Protein AF-A0A519KMM6-F1 (afdb_monomer)

pLDDT: mean 88.25, std 15.5, range [39.31, 98.38]

Solvent-accessible surface area (backbone atoms only — not comparable to full-atom values): 4870 Å² total; per-residue (Å²): 133,81,88,52,46,80,45,71,41,74,58,18,56,52,42,48,53,50,52,18,51,76,66,73,45,40,81,78,32,44,61,62,53,49,49,71,66,43,50,65,57,65,67,50,46,88,75,53,82,47,60,44,33,40,40,37,41,39,48,33,70,72,69,76,45,78,69,45,77,41,60,38,79,78,44,54,58,62,67,72,68,76,118

Sequence (83 aa):
MENVGLTFTDDALSAVAKKAITRKTGARGLRSIMEGILLETMFELPTFEGVEEVVVNAEVIEGKAQPLLIYSEASKKKADGAA

Nearest PDB structures (foldseek):
  9c88-assembly1_C  TM=9.543E-01  e=4.591E-09  Escherichia coli
  6wrf-assembly1_E  TM=9.792E-01  e=1.778E-08  Escherichia coli K-12
  8e91-assembly1_B  TM=9.493E-01  e=7.891E-09  Escherichia coli
  6pp6-assembly1_C  TM=9.505E-01  e=1.268E-08  Escherichia coli
  6vfs-assembly1_F  TM=9.572E-01  e=1.034E-07  Neisseria meningitidis

Mean predicted aligned error: 6.16 Å

Secondary structure (DSSP, 8-state):
----EEEE-HHHHHHHHHHHHHTT-GGGGHHHHHHHHHHHHHHHGGGSTTEEEEEE-HHHHHTSSPPEEEEPHHHHHHHGGG-

Structure (mmCIF, N/CA/C/O backbone):
data_AF-A0A519KMM6-F1
#
_entry.id   AF-A0A519KMM6-F1
#
loop_
_atom_site.group_PDB
_atom_site.id
_atom_site.type_symbol
_atom_site.label_atom_id
_atom_site.label_alt_id
_atom_site.label_comp_i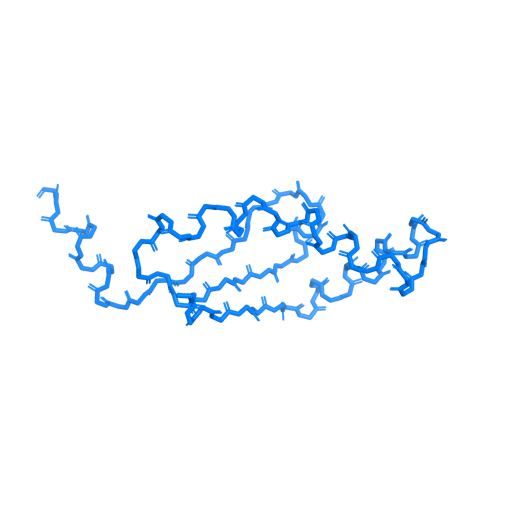d
_atom_site.label_asym_id
_atom_site.label_entity_id
_atom_site.label_seq_id
_atom_site.pdbx_PDB_ins_code
_atom_site.Cartn_x
_atom_site.Cartn_y
_atom_site.Cartn_z
_atom_site.occupancy
_atom_site.B_iso_or_equiv
_atom_site.auth_seq_id
_atom_site.auth_comp_id
_atom_site.auth_asym_id
_atom_site.auth_atom_id
_atom_site.pdbx_PDB_model_num
ATOM 1 N N . MET A 1 1 ? 1.097 -0.902 19.223 1.00 46.09 1 MET A N 1
ATOM 2 C CA . MET A 1 1 ? 1.759 -1.319 17.969 1.00 46.09 1 MET A CA 1
ATOM 3 C C . MET A 1 1 ? 0.701 -2.071 17.202 1.00 46.09 1 MET A C 1
ATOM 5 O O . MET A 1 1 ? 0.242 -3.096 17.682 1.00 46.09 1 MET A O 1
ATOM 9 N N . GLU A 1 2 ? 0.154 -1.407 16.198 1.00 64.25 2 GLU A N 1
ATOM 10 C CA . GLU A 1 2 ? -1.257 -1.501 15.822 1.00 64.25 2 GLU A CA 1
ATOM 11 C C . GLU A 1 2 ? -1.595 -2.858 15.204 1.00 64.25 2 GLU A C 1
ATOM 13 O O . GLU A 1 2 ? -0.940 -3.299 14.265 1.00 64.25 2 GLU A O 1
ATOM 18 N N . ASN A 1 3 ? -2.604 -3.535 15.751 1.00 83.00 3 ASN A N 1
ATOM 19 C CA . ASN A 1 3 ? -3.070 -4.835 15.273 1.00 83.00 3 ASN A CA 1
ATOM 20 C C . ASN A 1 3 ? -4.050 -4.635 14.101 1.00 83.00 3 ASN A C 1
ATOM 22 O O . ASN A 1 3 ? -5.190 -5.086 14.164 1.00 83.00 3 ASN A O 1
ATOM 26 N N . VAL A 1 4 ? -3.618 -3.871 13.092 1.00 92.12 4 VAL A N 1
ATOM 27 C CA . VAL A 1 4 ? -4.423 -3.472 11.930 1.00 92.12 4 VAL A CA 1
ATOM 28 C C . VAL A 1 4 ? -4.099 -4.394 10.758 1.00 92.12 4 VAL A C 1
ATOM 30 O O . VAL A 1 4 ? -2.934 -4.573 10.396 1.00 92.12 4 VAL A O 1
ATOM 33 N N . GLY A 1 5 ? -5.133 -4.992 10.172 1.00 94.81 5 GLY A N 1
ATOM 34 C CA . GLY A 1 5 ? -5.031 -5.803 8.966 1.00 94.81 5 GLY A CA 1
ATOM 35 C C . GLY A 1 5 ? -4.628 -4.966 7.754 1.00 94.81 5 GLY A C 1
ATOM 36 O O . GLY A 1 5 ? -4.975 -3.794 7.644 1.00 94.81 5 GLY A O 1
ATOM 37 N N . LEU A 1 6 ? -3.902 -5.572 6.822 1.00 95.75 6 LEU A N 1
ATOM 38 C CA . LEU A 1 6 ? -3.569 -4.958 5.542 1.00 95.75 6 LEU A CA 1
ATOM 39 C C . LEU A 1 6 ? -3.945 -5.928 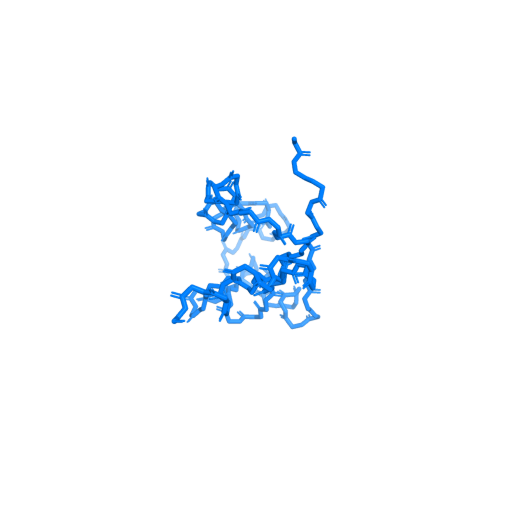4.430 1.00 95.75 6 LEU A C 1
ATOM 41 O O . LEU A 1 6 ? -3.345 -6.998 4.314 1.00 95.75 6 LEU A O 1
ATOM 45 N N . THR A 1 7 ? -4.896 -5.521 3.597 1.00 97.69 7 THR A N 1
ATOM 46 C CA . THR A 1 7 ? -5.407 -6.338 2.501 1.00 97.69 7 THR A CA 1
ATOM 47 C C . THR A 1 7 ? -5.138 -5.677 1.165 1.00 97.69 7 THR A C 1
ATOM 49 O O . THR A 1 7 ? -5.375 -4.487 0.958 1.00 97.69 7 THR A O 1
ATOM 52 N N . PHE A 1 8 ? -4.660 -6.489 0.230 1.00 98.00 8 PHE A N 1
ATOM 53 C CA . PHE A 1 8 ? -4.525 -6.127 -1.169 1.00 98.00 8 PHE A CA 1
ATOM 54 C C . PHE A 1 8 ? -5.567 -6.885 -1.964 1.00 98.00 8 PHE A C 1
ATOM 56 O O . PHE A 1 8 ? -5.709 -8.098 -1.831 1.00 98.00 8 PHE A O 1
ATOM 63 N N . THR A 1 9 ? -6.267 -6.161 -2.816 1.00 98.38 9 THR A N 1
ATOM 64 C CA . THR A 1 9 ? -7.124 -6.753 -3.843 1.00 98.38 9 THR A CA 1
ATOM 65 C C . THR A 1 9 ? -6.272 -7.323 -4.987 1.00 98.38 9 THR A C 1
ATOM 67 O O . THR A 1 9 ? -5.124 -6.916 -5.203 1.00 98.38 9 THR A O 1
ATOM 70 N N . ASP A 1 10 ? -6.811 -8.285 -5.737 1.00 98.19 10 ASP A N 1
ATOM 71 C CA . ASP 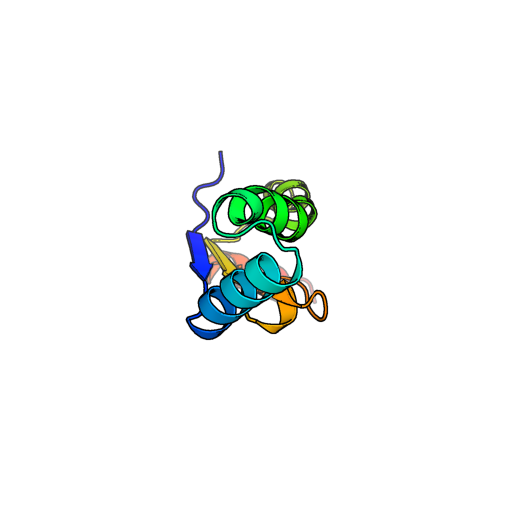A 1 10 ? -6.072 -8.972 -6.810 1.00 98.19 10 ASP A CA 1
ATOM 72 C C . ASP A 1 10 ? -5.619 -8.024 -7.938 1.00 98.19 10 ASP A C 1
ATOM 74 O O . ASP A 1 10 ? -4.550 -8.189 -8.546 1.00 98.19 10 ASP A O 1
ATOM 78 N N . ASP A 1 11 ? -6.413 -6.991 -8.218 1.00 98.06 11 ASP A N 1
ATOM 79 C CA . ASP A 1 11 ? -6.080 -5.935 -9.170 1.00 98.06 11 ASP A CA 1
ATOM 80 C C . ASP A 1 11 ? -4.957 -5.030 -8.642 1.00 98.06 11 ASP A C 1
ATOM 82 O O . ASP A 1 11 ? -4.079 -4.662 -9.426 1.00 98.06 11 ASP A O 1
ATOM 86 N N . ALA A 1 12 ? -4.893 -4.754 -7.334 1.00 98.31 12 ALA A N 1
ATOM 87 C CA . ALA A 1 12 ? -3.761 -4.055 -6.722 1.00 98.31 12 ALA A CA 1
ATOM 88 C C . ALA A 1 12 ? -2.449 -4.836 -6.883 1.00 98.31 12 ALA A C 1
ATOM 90 O O . ALA A 1 12 ? -1.427 -4.267 -7.285 1.00 98.31 12 ALA A O 1
ATOM 91 N N . LEU A 1 13 ? -2.475 -6.152 -6.641 1.00 97.69 13 LEU A N 1
ATOM 92 C CA . LEU A 1 13 ? -1.312 -7.028 -6.834 1.00 97.69 13 LEU A CA 1
ATOM 93 C C . LEU A 1 13 ? -0.846 -7.028 -8.300 1.00 97.69 13 LEU A C 1
ATOM 95 O O . LEU A 1 13 ? 0.347 -6.924 -8.606 1.00 97.69 13 LEU A O 1
ATOM 99 N N . SER A 1 14 ? -1.798 -7.068 -9.230 1.00 97.81 14 SER A N 1
ATOM 100 C CA . SER A 1 14 ? -1.509 -6.974 -10.661 1.00 97.81 14 SER A CA 1
ATOM 101 C C . SER A 1 14 ? -0.946 -5.600 -11.049 1.00 97.81 14 SER A C 1
ATOM 103 O O . SER A 1 14 ? -0.002 -5.507 -11.842 1.00 97.81 14 SER A O 1
ATOM 105 N N . ALA A 1 15 ? -1.494 -4.521 -10.488 1.00 97.75 15 ALA A N 1
ATOM 106 C CA . ALA A 1 15 ? -1.064 -3.152 -10.746 1.00 97.75 15 ALA A CA 1
ATOM 107 C C . ALA A 1 15 ? 0.359 -2.896 -10.231 1.00 97.75 15 ALA A C 1
ATOM 109 O O . ALA A 1 15 ? 1.175 -2.308 -10.949 1.00 97.75 15 ALA A O 1
ATOM 110 N N . VAL A 1 16 ? 0.705 -3.385 -9.033 1.00 97.19 16 VAL A N 1
ATOM 111 C CA . VAL A 1 16 ? 2.042 -3.169 -8.456 1.00 97.19 16 VAL A CA 1
ATOM 112 C C . VAL A 1 16 ? 3.116 -3.903 -9.260 1.00 97.19 16 VAL A C 1
ATOM 114 O O . VAL A 1 16 ? 4.172 -3.330 -9.549 1.00 97.19 16 VAL A O 1
ATOM 117 N N . ALA A 1 17 ? 2.819 -5.119 -9.730 1.00 96.62 17 ALA A N 1
ATOM 118 C CA . ALA A 1 17 ? 3.706 -5.873 -10.609 1.00 96.62 17 ALA A CA 1
ATOM 119 C C . ALA A 1 17 ? 3.946 -5.138 -11.940 1.00 96.62 17 ALA A C 1
ATOM 121 O O . ALA A 1 17 ? 5.096 -4.949 -12.349 1.00 96.62 17 ALA A O 1
ATOM 122 N N . LYS A 1 18 ? 2.879 -4.641 -12.585 1.00 96.38 18 LYS A N 1
ATOM 123 C CA . LYS A 1 18 ? 2.987 -3.831 -13.812 1.00 96.38 18 LYS A CA 1
ATOM 124 C C . LYS A 1 18 ? 3.820 -2.569 -13.579 1.00 96.38 18 LYS A C 1
ATOM 126 O O . LYS A 1 18 ? 4.712 -2.269 -14.371 1.00 96.38 18 LYS A O 1
ATOM 131 N N . LYS A 1 19 ? 3.596 -1.863 -12.467 1.00 95.50 19 LYS A N 1
ATOM 132 C CA . LYS A 1 19 ? 4.348 -0.651 -12.105 1.00 95.50 19 LYS A CA 1
ATOM 133 C C . LYS A 1 19 ? 5.843 -0.938 -11.921 1.00 95.50 19 LYS A C 1
ATOM 135 O O . LYS A 1 19 ? 6.673 -0.154 -12.386 1.00 95.50 19 LYS A O 1
ATOM 140 N N . ALA A 1 20 ? 6.200 -2.067 -11.309 1.00 96.69 20 ALA A N 1
ATOM 141 C CA . ALA A 1 20 ? 7.590 -2.496 -11.139 1.00 96.69 20 ALA A CA 1
ATOM 142 C C . ALA A 1 20 ? 8.284 -2.841 -12.470 1.00 96.69 20 ALA A C 1
ATOM 144 O O . ALA A 1 20 ? 9.459 -2.510 -12.665 1.00 96.69 20 ALA A O 1
ATOM 145 N N . ILE A 1 21 ? 7.552 -3.451 -13.408 1.00 96.06 21 ILE A N 1
ATOM 146 C CA . ILE A 1 21 ? 8.035 -3.705 -14.773 1.00 96.06 21 ILE A CA 1
ATOM 147 C C . ILE A 1 21 ? 8.278 -2.379 -15.503 1.00 96.06 21 ILE A C 1
ATOM 149 O O . ILE A 1 21 ? 9.368 -2.169 -16.035 1.00 96.06 21 ILE A O 1
ATOM 153 N N . THR A 1 22 ? 7.318 -1.450 -15.466 1.00 94.88 22 THR A N 1
ATOM 154 C CA . THR A 1 22 ? 7.444 -0.126 -16.102 1.00 94.88 22 THR A CA 1
ATOM 155 C C . THR A 1 22 ? 8.630 0.666 -15.553 1.00 94.88 22 THR A C 1
ATOM 157 O O . THR A 1 22 ? 9.346 1.321 -16.310 1.00 94.88 22 THR A O 1
ATOM 160 N N . ARG A 1 23 ? 8.898 0.562 -14.245 1.00 94.44 23 ARG A N 1
ATOM 161 C CA . ARG A 1 23 ? 10.066 1.184 -13.599 1.00 94.44 23 ARG A CA 1
ATOM 162 C C . ARG A 1 23 ? 11.396 0.479 -13.900 1.00 94.44 23 ARG A C 1
ATOM 164 O O . ARG A 1 23 ? 12.430 0.965 -13.457 1.00 94.44 23 ARG A O 1
ATOM 171 N N . LYS A 1 24 ? 11.395 -0.635 -14.646 1.00 95.62 24 LYS A N 1
ATOM 172 C CA . LYS A 1 24 ? 12.580 -1.455 -14.976 1.00 95.62 24 LYS A CA 1
ATOM 173 C C . LYS A 1 24 ? 13.362 -1.937 -13.747 1.00 95.62 24 LYS A C 1
ATOM 175 O O . LYS A 1 24 ? 14.557 -2.206 -13.824 1.00 95.62 24 LYS A O 1
ATOM 180 N N . THR A 1 25 ? 12.685 -2.059 -12.610 1.00 94.62 25 THR A N 1
ATOM 181 C CA . THR A 1 25 ? 13.272 -2.521 -11.346 1.00 94.62 25 THR A CA 1
ATOM 182 C C . THR A 1 25 ? 12.937 -3.984 -11.060 1.00 94.62 25 THR A C 1
ATOM 184 O O . THR A 1 25 ? 13.643 -4.636 -10.285 1.00 94.62 25 THR A O 1
ATOM 187 N N . GLY A 1 26 ? 11.882 -4.517 -11.691 1.00 92.38 26 GLY A N 1
ATOM 188 C CA .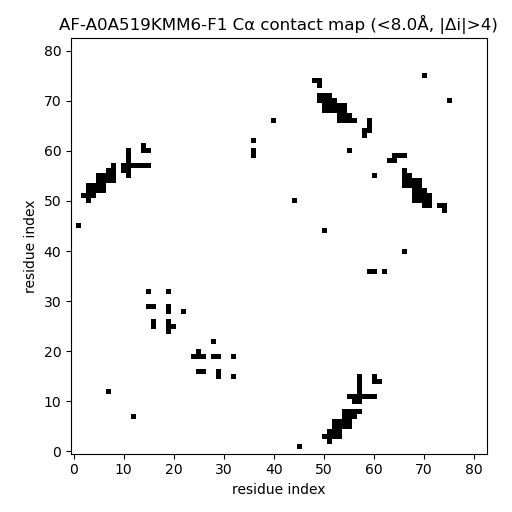 GLY A 1 26 ? 11.390 -5.873 -11.443 1.00 92.38 26 GLY A CA 1
ATOM 189 C C . GLY A 1 26 ? 11.023 -6.080 -9.970 1.00 92.38 26 GLY A C 1
ATOM 190 O O . GLY A 1 26 ? 10.705 -5.128 -9.258 1.00 92.38 26 GLY A O 1
ATOM 191 N N . ALA A 1 27 ? 11.125 -7.317 -9.477 1.00 93.88 27 ALA A N 1
ATOM 192 C CA . ALA A 1 27 ? 10.774 -7.648 -8.091 1.00 93.88 27 ALA A CA 1
ATOM 193 C C . ALA A 1 27 ? 11.535 -6.809 -7.041 1.00 93.88 27 ALA A C 1
ATOM 195 O O . ALA A 1 27 ? 10.992 -6.498 -5.984 1.00 93.88 27 ALA A O 1
ATOM 196 N N . ARG A 1 28 ? 12.766 -6.372 -7.349 1.00 94.00 28 ARG A N 1
ATOM 197 C CA . ARG A 1 28 ? 13.590 -5.551 -6.441 1.00 94.00 28 ARG A CA 1
ATOM 198 C C . ARG A 1 28 ? 12.956 -4.192 -6.133 1.00 94.00 28 ARG A C 1
ATOM 200 O O . ARG A 1 28 ? 13.215 -3.631 -5.075 1.00 94.00 28 ARG A O 1
ATOM 207 N N . GLY A 1 29 ? 12.136 -3.664 -7.042 1.00 94.06 29 GLY A N 1
ATOM 208 C CA . GLY A 1 29 ? 11.458 -2.382 -6.864 1.00 94.06 29 GLY A CA 1
ATOM 209 C C . GLY A 1 29 ? 10.128 -2.455 -6.125 1.00 94.06 29 GLY A C 1
ATOM 210 O O . GLY A 1 29 ? 9.564 -1.405 -5.839 1.00 94.06 29 GLY A O 1
ATOM 211 N N . LEU A 1 30 ? 9.611 -3.650 -5.817 1.00 95.56 30 LEU A N 1
ATOM 212 C CA . LEU A 1 30 ? 8.308 -3.777 -5.159 1.00 95.56 30 LEU A CA 1
ATOM 213 C C . LEU A 1 30 ? 8.315 -3.102 -3.790 1.00 95.56 30 LEU A C 1
ATOM 215 O O . LEU A 1 30 ? 7.416 -2.321 -3.502 1.00 95.56 30 LEU A O 1
ATOM 219 N N . ARG A 1 31 ? 9.371 -3.307 -2.993 1.00 94.44 31 ARG A N 1
ATOM 220 C CA . ARG A 1 31 ? 9.487 -2.685 -1.669 1.00 94.44 31 ARG A CA 1
ATOM 221 C C . ARG A 1 31 ? 9.414 -1.157 -1.734 1.00 94.44 31 ARG A C 1
ATOM 223 O O . ARG A 1 31 ? 8.643 -0.573 -0.990 1.00 94.44 31 ARG A O 1
ATOM 230 N N . SER A 1 32 ? 10.160 -0.515 -2.635 1.00 95.44 32 SER A N 1
ATOM 231 C CA . SER A 1 32 ? 10.156 0.954 -2.727 1.00 95.44 32 SER A CA 1
ATOM 232 C C . SER A 1 32 ? 8.848 1.515 -3.286 1.00 95.44 32 SER A C 1
ATOM 234 O O . SER A 1 32 ? 8.450 2.620 -2.931 1.00 95.44 32 SER A O 1
ATOM 236 N N . ILE A 1 33 ? 8.158 0.763 -4.151 1.00 94.75 33 ILE A N 1
ATOM 237 C CA . ILE A 1 33 ? 6.808 1.120 -4.600 1.00 94.75 33 ILE A CA 1
ATOM 238 C C . ILE A 1 33 ? 5.833 1.050 -3.421 1.00 94.75 33 ILE A C 1
ATOM 240 O O . ILE A 1 33 ? 5.077 1.995 -3.222 1.00 94.75 33 ILE A O 1
ATOM 244 N N . MET A 1 34 ? 5.888 -0.030 -2.639 1.00 94.56 34 MET A N 1
ATOM 245 C CA . MET A 1 34 ? 5.037 -0.230 -1.467 1.00 94.56 34 MET A CA 1
ATOM 246 C C . MET A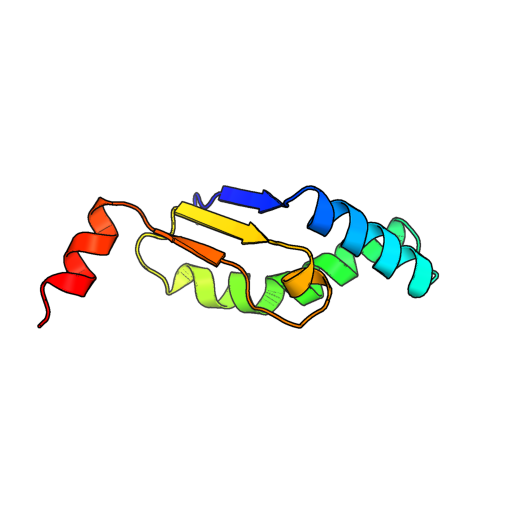 1 34 ? 5.275 0.821 -0.384 1.00 94.56 34 MET A C 1
ATOM 248 O O . MET A 1 34 ? 4.313 1.389 0.118 1.00 94.56 34 MET A O 1
ATOM 252 N N . GLU A 1 35 ? 6.536 1.130 -0.073 1.00 94.62 35 GLU A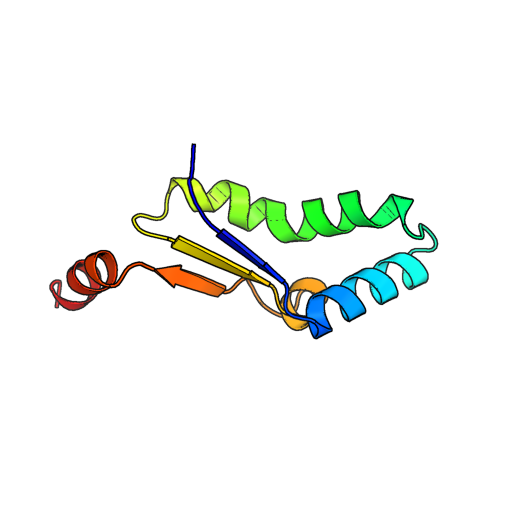 N 1
ATOM 253 C CA . GLU A 1 35 ? 6.884 2.187 0.882 1.00 94.62 35 GLU A CA 1
ATOM 254 C C . GLU A 1 35 ? 6.313 3.536 0.442 1.00 94.62 35 GLU A C 1
ATOM 256 O O . GLU A 1 35 ? 5.694 4.218 1.246 1.00 94.62 35 GLU A O 1
ATOM 261 N N . GLY A 1 36 ? 6.431 3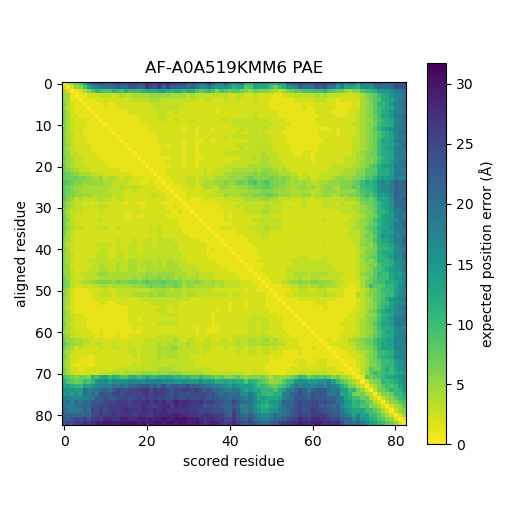.894 -0.840 1.00 93.38 36 GLY A N 1
ATOM 262 C CA . GLY A 1 36 ? 5.875 5.152 -1.340 1.00 93.38 36 GLY A CA 1
ATOM 263 C C . GLY A 1 36 ? 4.346 5.235 -1.280 1.00 93.38 36 GLY A C 1
ATOM 264 O O . GLY A 1 36 ? 3.817 6.334 -1.181 1.00 93.38 36 GLY A O 1
ATOM 265 N N . ILE A 1 37 ? 3.646 4.101 -1.352 1.00 94.12 37 ILE A N 1
ATOM 266 C CA . ILE A 1 37 ? 2.177 4.045 -1.298 1.00 94.12 37 ILE A CA 1
ATOM 267 C C . ILE A 1 37 ? 1.675 4.096 0.146 1.00 94.12 37 ILE A C 1
ATOM 269 O O . ILE A 1 37 ? 0.681 4.752 0.424 1.00 94.12 37 ILE A O 1
ATOM 273 N N . LEU A 1 38 ? 2.348 3.392 1.057 1.00 94.50 38 LEU A N 1
ATOM 274 C CA . LEU A 1 38 ? 1.869 3.205 2.425 1.00 94.50 38 LEU A CA 1
ATOM 275 C C . LEU A 1 38 ? 2.410 4.240 3.415 1.00 94.50 38 LEU A C 1
ATOM 277 O O . LEU A 1 38 ? 1.914 4.289 4.534 1.00 94.50 38 LEU A O 1
ATOM 281 N N . LEU A 1 39 ? 3.417 5.043 3.047 1.00 94.38 39 LEU A N 1
ATOM 282 C CA . LEU A 1 39 ? 4.104 5.941 3.983 1.00 94.38 39 LEU A CA 1
ATOM 283 C C . LEU A 1 39 ? 3.149 6.896 4.708 1.00 94.38 39 LEU A C 1
ATOM 285 O O . LEU A 1 39 ? 3.218 7.006 5.929 1.00 94.38 39 LEU A O 1
ATOM 289 N N . GLU A 1 40 ? 2.278 7.572 3.958 1.00 92.81 40 GLU A N 1
ATOM 290 C CA . GLU A 1 40 ? 1.305 8.524 4.505 1.00 92.81 40 GLU A CA 1
ATOM 291 C C . GLU A 1 40 ? 0.328 7.806 5.439 1.00 92.81 40 GLU A C 1
ATOM 293 O O . GLU A 1 40 ? 0.242 8.136 6.619 1.00 92.81 40 GLU A O 1
ATOM 298 N N . THR A 1 41 ? -0.294 6.725 4.962 1.00 92.75 41 THR A N 1
ATOM 299 C CA . THR A 1 41 ? -1.229 5.926 5.760 1.00 92.75 41 THR A CA 1
ATOM 300 C C . THR A 1 41 ? -0.588 5.394 7.035 1.00 92.75 41 THR A C 1
ATOM 302 O O . THR A 1 41 ? -1.192 5.491 8.090 1.00 92.75 41 THR A O 1
ATOM 305 N N . MET A 1 42 ? 0.641 4.876 6.983 1.00 92.06 42 MET A N 1
ATOM 306 C CA . MET A 1 42 ? 1.355 4.375 8.165 1.00 92.06 42 MET A CA 1
ATOM 307 C C . MET A 1 42 ? 1.681 5.473 9.179 1.00 92.06 42 MET A C 1
ATOM 309 O O . MET A 1 42 ? 1.769 5.186 10.372 1.00 92.06 42 MET A O 1
ATOM 313 N N . PHE A 1 43 ? 1.912 6.700 8.713 1.00 93.06 43 PHE A N 1
ATOM 314 C CA . PHE A 1 43 ? 2.169 7.841 9.583 1.00 93.06 43 PHE A CA 1
ATOM 315 C C . PHE A 1 43 ? 0.889 8.323 10.272 1.00 93.06 43 PHE A C 1
ATOM 317 O O . PHE A 1 43 ? 0.925 8.663 11.453 1.00 93.06 43 PHE A O 1
ATOM 324 N N . GLU A 1 44 ? -0.235 8.319 9.557 1.00 91.38 44 GLU A N 1
ATOM 325 C CA . GLU A 1 44 ? -1.530 8.756 10.083 1.00 91.38 44 GLU A CA 1
ATOM 326 C C . GLU A 1 44 ? -2.230 7.691 10.935 1.00 91.38 44 GLU A C 1
ATOM 328 O O . GLU A 1 44 ? -2.909 8.044 11.899 1.00 91.38 44 GLU A O 1
ATOM 333 N N . LEU A 1 45 ? -2.034 6.401 10.633 1.00 92.00 45 LEU A N 1
ATOM 334 C CA . LEU A 1 45 ? -2.732 5.278 11.273 1.00 92.00 45 LEU A CA 1
ATOM 335 C C . LEU A 1 45 ? -2.746 5.344 12.811 1.00 92.00 45 LEU A C 1
ATOM 337 O O . LEU A 1 45 ? -3.835 5.244 13.369 1.00 92.00 45 LEU A O 1
ATOM 341 N N . PRO A 1 46 ? -1.622 5.639 13.508 1.00 90.25 46 PRO A N 1
ATOM 342 C CA . PRO A 1 46 ? -1.602 5.719 14.971 1.00 90.25 46 PRO A CA 1
ATOM 343 C C . PRO A 1 46 ? -2.486 6.824 15.566 1.00 90.25 46 PRO A C 1
ATOM 345 O O . PRO A 1 46 ? -2.688 6.864 16.779 1.00 90.25 46 PRO A O 1
ATOM 348 N N . THR A 1 47 ? -2.955 7.766 14.742 1.00 90.88 47 THR A N 1
ATOM 349 C CA . THR A 1 47 ? -3.871 8.840 15.148 1.00 90.88 47 THR A CA 1
ATOM 350 C C . THR A 1 47 ? -5.342 8.465 14.960 1.00 90.88 47 THR A C 1
ATOM 352 O O . THR A 1 47 ? -6.218 9.150 15.491 1.00 90.88 47 THR A O 1
ATOM 355 N N . PHE A 1 48 ? -5.635 7.383 14.233 1.00 89.69 48 PHE A N 1
ATOM 356 C CA . PHE A 1 48 ? -6.994 6.930 13.967 1.00 89.69 48 PHE A CA 1
ATOM 357 C C . PHE A 1 48 ? -7.448 5.915 15.014 1.00 89.69 48 PHE A C 1
ATOM 359 O O . PHE A 1 48 ? -6.935 4.803 15.115 1.00 89.69 48 PHE A O 1
ATOM 366 N N . GLU A 1 49 ? -8.477 6.268 15.781 1.00 89.19 49 GLU A N 1
AT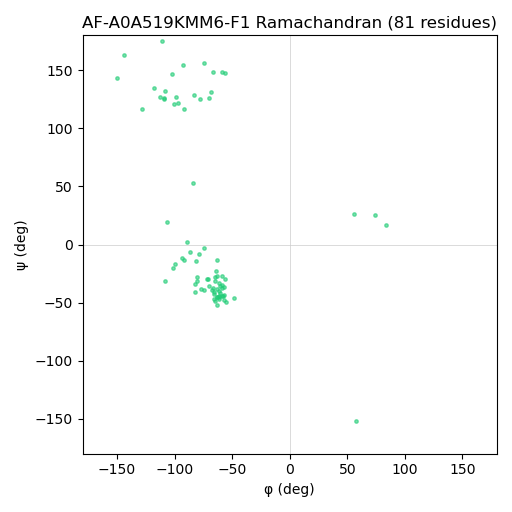OM 367 C CA . GLU A 1 49 ? -9.058 5.336 16.742 1.00 89.19 49 GLU A CA 1
ATOM 368 C C . GLU A 1 49 ? -9.972 4.318 16.048 1.00 89.19 49 GLU A C 1
ATOM 370 O O . GLU A 1 49 ? -10.954 4.670 15.392 1.00 89.19 49 GLU A O 1
ATOM 375 N N . GLY A 1 50 ? -9.702 3.030 16.271 1.00 89.56 50 GLY A N 1
ATOM 376 C CA . GLY A 1 50 ? -10.632 1.959 15.918 1.00 89.56 50 GLY A CA 1
ATOM 377 C C . GLY A 1 50 ? -10.583 1.473 14.475 1.00 89.56 50 GLY A C 1
ATOM 378 O O . GLY A 1 50 ? -11.536 0.825 14.041 1.00 89.56 50 GLY A O 1
ATOM 379 N N . VAL A 1 51 ? -9.508 1.778 13.746 1.00 92.81 51 VAL A N 1
ATOM 380 C CA . VAL A 1 51 ? -9.215 1.123 12.467 1.00 92.81 51 VAL A CA 1
ATOM 381 C C . VAL A 1 51 ? -8.857 -0.338 12.738 1.00 92.81 51 VAL A C 1
ATOM 383 O O . VAL A 1 51 ? -8.040 -0.632 13.608 1.00 92.81 51 VAL A O 1
ATOM 386 N N . GLU A 1 52 ? -9.476 -1.252 11.998 1.00 94.31 52 GLU A N 1
ATOM 387 C CA . GLU A 1 52 ? -9.211 -2.693 12.057 1.00 94.31 52 GLU A CA 1
ATOM 388 C C . GLU A 1 52 ? -8.479 -3.189 10.813 1.00 94.31 52 GLU A C 1
ATOM 390 O O . GLU A 1 52 ? -7.682 -4.120 10.907 1.00 94.31 52 GLU A O 1
ATOM 395 N N . GLU A 1 53 ? -8.711 -2.571 9.653 1.00 95.31 53 GLU A N 1
ATOM 396 C CA . GLU A 1 53 ? -8.117 -3.006 8.392 1.00 95.31 53 GLU A CA 1
ATOM 397 C C . GLU A 1 53 ? -7.895 -1.836 7.426 1.00 95.31 53 GLU A C 1
ATOM 399 O O . GLU A 1 53 ? -8.709 -0.919 7.327 1.00 95.31 53 GLU A O 1
ATOM 404 N N . VAL A 1 54 ? -6.788 -1.891 6.687 1.00 96.25 54 VAL A N 1
ATOM 405 C CA . VAL A 1 54 ? -6.477 -1.025 5.549 1.00 96.25 54 VAL A CA 1
ATOM 406 C C . VAL A 1 54 ? -6.573 -1.854 4.273 1.00 96.25 54 VAL A C 1
ATOM 408 O O . VAL A 1 54 ? -5.899 -2.876 4.140 1.00 96.25 54 VAL A O 1
ATOM 411 N N . VAL A 1 55 ? -7.368 -1.400 3.306 1.00 97.62 55 VAL A N 1
ATOM 412 C CA . VAL A 1 55 ? -7.539 -2.076 2.014 1.00 97.62 55 VAL A CA 1
ATOM 413 C C . VAL A 1 55 ? -6.941 -1.235 0.890 1.00 97.62 55 VAL A C 1
ATOM 415 O O . VAL A 1 55 ? -7.271 -0.060 0.715 1.00 97.62 55 VAL A O 1
ATOM 418 N N . VAL A 1 56 ? -6.071 -1.860 0.096 1.00 98.19 56 VAL A N 1
ATOM 419 C CA . VAL A 1 56 ? -5.393 -1.252 -1.054 1.00 98.19 56 VAL A CA 1
ATOM 420 C C . VAL A 1 56 ? -5.943 -1.842 -2.353 1.00 98.19 56 VAL A C 1
ATOM 422 O O . VAL A 1 56 ? -5.926 -3.061 -2.557 1.00 98.19 56 VAL A O 1
ATOM 425 N N . ASN A 1 57 ? -6.407 -0.967 -3.249 1.00 98.19 57 ASN A N 1
ATOM 426 C CA . ASN A 1 57 ? -6.881 -1.307 -4.594 1.00 98.19 57 ASN A CA 1
ATOM 427 C C . ASN A 1 57 ? -5.950 -0.789 -5.703 1.00 98.19 57 ASN A C 1
ATOM 429 O O . ASN A 1 57 ? -4.966 -0.096 -5.426 1.00 98.19 57 ASN A O 1
ATOM 433 N N . ALA A 1 58 ? -6.231 -1.129 -6.965 1.00 97.88 58 ALA A N 1
ATOM 434 C CA . ALA A 1 58 ? -5.409 -0.679 -8.090 1.00 97.88 58 ALA A CA 1
ATOM 435 C C . ALA A 1 58 ? -5.324 0.855 -8.204 1.00 97.88 58 ALA A C 1
ATOM 437 O O . ALA A 1 58 ? -4.261 1.376 -8.542 1.00 97.88 58 ALA A O 1
ATOM 438 N N . GLU A 1 59 ? -6.390 1.589 -7.875 1.00 97.69 59 GLU A N 1
ATOM 439 C CA . GLU A 1 59 ? -6.397 3.056 -7.929 1.00 97.69 59 GLU A CA 1
ATOM 440 C C . GLU A 1 59 ? -5.396 3.670 -6.948 1.00 97.69 59 GLU A C 1
ATOM 442 O O . GLU A 1 59 ? -4.692 4.620 -7.299 1.00 97.69 59 GLU A O 1
ATOM 447 N N . VAL A 1 60 ? -5.260 3.085 -5.755 1.00 97.38 60 VAL A N 1
ATOM 448 C CA . VAL A 1 60 ? -4.230 3.474 -4.782 1.00 97.38 60 VAL A CA 1
ATOM 449 C C . VAL A 1 60 ? -2.831 3.215 -5.342 1.00 97.38 60 VAL A C 1
ATOM 451 O O . VAL A 1 60 ? -1.963 4.088 -5.289 1.00 97.38 60 VAL A O 1
ATOM 454 N N . ILE A 1 61 ? -2.597 2.048 -5.956 1.00 97.31 61 ILE A N 1
ATOM 455 C CA . ILE A 1 61 ? -1.303 1.743 -6.591 1.00 97.31 61 ILE A CA 1
ATOM 456 C C . ILE A 1 61 ? -0.981 2.745 -7.711 1.00 97.31 61 ILE A C 1
ATOM 458 O O . ILE A 1 61 ? 0.183 3.109 -7.920 1.00 97.31 61 ILE A O 1
ATOM 462 N N . GLU A 1 62 ? -1.995 3.203 -8.437 1.00 94.75 62 GLU A N 1
ATOM 463 C CA . GLU A 1 62 ? -1.880 4.197 -9.505 1.00 94.75 62 GLU A CA 1
ATOM 464 C C . GLU A 1 62 ? -1.766 5.641 -8.989 1.00 94.75 62 GLU A C 1
ATOM 466 O O . GLU A 1 62 ? -1.433 6.528 -9.775 1.00 94.75 62 GLU A O 1
ATOM 471 N N . GLY A 1 63 ? -1.953 5.872 -7.685 1.00 93.25 63 GLY A N 1
ATOM 472 C CA . GLY A 1 63 ? -1.912 7.199 -7.065 1.00 93.25 63 GLY A CA 1
ATOM 473 C C . GLY A 1 63 ? -3.150 8.048 -7.361 1.00 93.25 63 GLY A C 1
ATOM 474 O O . GLY A 1 63 ? -3.060 9.272 -7.389 1.00 93.25 63 GLY A O 1
ATOM 475 N N . LYS A 1 64 ? -4.286 7.404 -7.644 1.00 95.88 64 LYS A N 1
ATOM 476 C CA . LYS A 1 64 ? -5.570 8.046 -7.968 1.00 95.88 64 LYS A CA 1
ATOM 477 C C . LYS A 1 64 ? -6.530 8.103 -6.780 1.00 95.88 64 LYS A C 1
ATOM 479 O O . LYS A 1 64 ? -7.488 8.867 -6.822 1.00 95.88 64 LYS A O 1
ATOM 484 N N . ALA A 1 65 ? -6.278 7.302 -5.749 1.00 95.62 65 ALA A N 1
ATOM 485 C CA . ALA A 1 65 ? -7.088 7.208 -4.543 1.00 95.62 65 ALA A CA 1
ATOM 486 C C . ALA A 1 65 ? -6.201 6.973 -3.311 1.00 95.62 65 ALA A C 1
ATOM 488 O O . ALA A 1 65 ? -5.043 6.572 -3.441 1.00 95.62 65 ALA A O 1
ATOM 489 N N . GLN A 1 66 ? -6.765 7.206 -2.127 1.00 94.19 66 GLN A N 1
ATOM 490 C CA . GLN A 1 66 ? -6.171 6.847 -0.836 1.00 94.19 66 GLN A CA 1
ATOM 491 C C . GLN A 1 66 ? -6.669 5.459 -0.386 1.00 94.19 66 GLN A C 1
ATOM 493 O O . GLN A 1 66 ? -7.750 5.045 -0.822 1.00 94.19 66 GLN A O 1
ATOM 498 N N . PRO A 1 67 ? -5.916 4.716 0.450 1.00 96.31 67 PRO A N 1
ATOM 499 C CA . PRO A 1 67 ? -6.374 3.439 0.995 1.00 96.31 67 PRO A CA 1
ATOM 500 C C . PRO A 1 67 ? -7.704 3.546 1.744 1.00 96.31 67 PRO A C 1
ATOM 502 O O . PRO A 1 67 ? -7.999 4.551 2.389 1.00 96.31 67 PRO A O 1
ATOM 505 N N . LEU A 1 68 ? -8.496 2.478 1.685 1.00 95.81 68 LEU A N 1
ATOM 506 C CA . LEU A 1 68 ? -9.753 2.386 2.421 1.00 95.81 68 LEU A CA 1
ATOM 507 C C . LEU A 1 68 ? -9.473 1.937 3.854 1.00 95.81 68 LEU A C 1
ATOM 509 O O . LEU A 1 68 ? -8.815 0.919 4.062 1.00 95.81 68 LEU A O 1
ATOM 513 N N . LEU A 1 69 ? -10.001 2.675 4.828 1.00 95.00 69 LEU A N 1
ATOM 514 C CA . LEU A 1 69 ? -9.909 2.341 6.247 1.00 95.00 69 LEU A CA 1
ATOM 515 C C . LEU A 1 69 ? -11.219 1.698 6.707 1.00 95.00 69 LEU A C 1
ATOM 517 O O . LEU A 1 69 ? -12.291 2.300 6.606 1.00 95.00 69 LEU A O 1
ATOM 521 N N . ILE A 1 70 ? -11.135 0.473 7.215 1.00 94.06 70 ILE A N 1
ATOM 522 C CA . ILE A 1 70 ? -12.256 -0.252 7.807 1.00 94.06 70 ILE A CA 1
ATOM 523 C C . ILE A 1 70 ? -12.192 -0.062 9.318 1.00 94.06 70 ILE A C 1
ATOM 525 O O . ILE A 1 70 ? -11.198 -0.404 9.956 1.00 94.06 70 ILE A O 1
ATOM 529 N N . TYR A 1 71 ? -13.261 0.491 9.884 1.00 92.06 71 TYR A N 1
ATOM 530 C CA . TYR A 1 71 ? -13.391 0.737 11.317 1.00 92.06 71 TYR A CA 1
ATOM 531 C C . TYR A 1 71 ? -14.283 -0.311 11.971 1.00 92.06 71 TYR A C 1
ATOM 533 O O . TYR A 1 71 ? -15.284 -0.729 11.378 1.00 92.06 71 TYR A O 1
ATOM 541 N N . SER A 1 72 ? -13.975 -0.645 13.226 1.00 85.19 72 SER A N 1
ATOM 542 C CA . SER A 1 72 ? -14.819 -1.530 14.027 1.00 85.19 72 SER A CA 1
ATOM 543 C C . SER A 1 72 ? -16.240 -0.968 14.174 1.00 85.19 72 SER A C 1
ATOM 545 O O . SER A 1 72 ? -16.459 0.248 14.270 1.00 85.19 72 SER A O 1
ATOM 547 N N . GLU A 1 73 ? -17.228 -1.856 14.272 1.00 73.69 73 GLU A N 1
ATOM 548 C CA . GLU A 1 73 ? -18.629 -1.489 14.531 1.00 73.69 73 GLU A CA 1
ATOM 549 C C . GLU A 1 73 ? -18.800 -0.716 15.859 1.00 73.69 73 GLU A C 1
ATOM 551 O O . GLU A 1 73 ? -19.697 0.119 15.993 1.00 73.69 73 GLU A O 1
ATOM 556 N N . ALA A 1 74 ? -17.910 -0.930 16.838 1.00 65.31 74 ALA A N 1
ATOM 557 C CA . ALA A 1 74 ? -17.907 -0.193 18.103 1.00 65.31 74 ALA A CA 1
ATOM 558 C C . ALA A 1 74 ? -17.430 1.264 17.943 1.00 65.31 74 ALA A C 1
ATOM 560 O O . ALA A 1 74 ? -17.877 2.148 18.677 1.00 65.31 74 ALA A O 1
ATOM 561 N N . SER A 1 75 ? -16.559 1.521 16.967 1.00 60.03 75 SER A N 1
ATOM 562 C CA . SER A 1 75 ? -15.971 2.835 16.681 1.00 60.03 75 SER A CA 1
ATOM 563 C C . SER A 1 75 ? -16.893 3.716 15.837 1.00 60.03 75 SER A C 1
ATOM 565 O O . SER A 1 75 ? -16.979 4.917 16.091 1.00 60.03 75 SER A O 1
ATOM 567 N N . LYS A 1 76 ? -17.668 3.126 14.912 1.00 55.06 76 LYS A N 1
ATOM 568 C CA . LYS A 1 76 ? -18.690 3.846 14.121 1.00 55.06 76 LYS A CA 1
ATOM 569 C C . LYS A 1 76 ? -19.728 4.556 14.999 1.00 55.06 76 LYS A C 1
ATOM 571 O O . LYS A 1 76 ? -20.114 5.686 14.718 1.00 55.06 76 LYS A O 1
ATOM 576 N N . LYS A 1 77 ? -20.111 3.947 16.128 1.00 51.97 77 LYS A N 1
ATOM 577 C CA . LYS A 1 77 ? -21.127 4.486 17.053 1.00 51.97 77 LYS A CA 1
ATOM 578 C C . LYS A 1 77 ? -20.742 5.810 17.733 1.00 51.97 77 LYS A C 1
ATOM 580 O O . LYS A 1 77 ? -21.632 6.527 18.179 1.00 51.97 77 LYS A O 1
ATOM 585 N N . LYS A 1 78 ? -19.445 6.137 17.837 1.00 51.78 78 LYS A N 1
ATOM 586 C CA . LYS A 1 78 ? -18.974 7.417 18.404 1.00 51.78 78 LYS A CA 1
ATOM 587 C C . LYS A 1 78 ? -19.049 8.579 17.406 1.00 51.78 78 LYS A C 1
ATOM 589 O O . LYS A 1 78 ? -19.201 9.711 17.850 1.00 51.78 78 LYS A O 1
ATOM 594 N N . ALA A 1 79 ? -18.957 8.313 16.102 1.00 52.38 79 ALA A N 1
ATOM 595 C CA . ALA A 1 79 ? -19.010 9.348 15.067 1.00 52.38 79 ALA A CA 1
ATOM 596 C C . ALA A 1 79 ? -20.446 9.838 14.808 1.00 52.38 79 ALA A C 1
ATOM 598 O O . ALA A 1 79 ? -20.667 11.038 14.682 1.00 52.38 79 ALA A O 1
ATOM 599 N N . ASP A 1 80 ? -21.428 8.932 14.834 1.00 51.62 80 ASP A N 1
ATOM 600 C CA . ASP A 1 80 ? -22.842 9.274 14.599 1.00 51.62 80 ASP A CA 1
ATOM 601 C C . ASP A 1 80 ? -23.559 9.847 15.840 1.00 51.62 80 ASP A C 1
ATOM 603 O O . ASP A 1 80 ? -24.645 10.410 15.732 1.00 51.62 80 ASP A O 1
ATOM 607 N N . GLY A 1 81 ? -22.971 9.710 17.034 1.00 43.62 81 GLY A N 1
ATOM 608 C CA . GLY A 1 81 ? -23.550 10.180 18.301 1.00 43.62 81 GLY A CA 1
ATOM 609 C C . GLY A 1 81 ? -23.192 11.619 18.693 1.00 43.62 81 GLY A C 1
ATOM 610 O O . GLY A 1 81 ? -23.564 12.047 19.783 1.00 43.62 81 GLY A O 1
ATOM 611 N N . ALA A 1 82 ? -22.444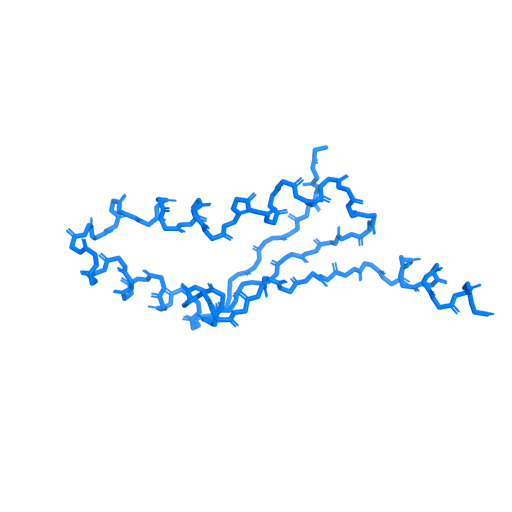 12.338 17.851 1.00 45.34 82 ALA A N 1
ATOM 612 C CA . ALA A 1 82 ? -21.998 13.715 18.088 1.00 45.34 82 ALA A CA 1
ATOM 613 C C . ALA A 1 82 ? -22.747 14.764 17.234 1.00 45.34 82 ALA A C 1
ATOM 615 O O . ALA A 1 82 ? -22.237 15.872 17.054 1.00 45.34 82 ALA A O 1
ATOM 616 N N . ALA A 1 83 ? -23.930 14.417 16.712 1.00 39.31 83 ALA A N 1
ATOM 617 C CA . ALA A 1 83 ? -24.837 15.325 16.002 1.00 39.31 83 ALA A CA 1
ATOM 618 C C . ALA A 1 83 ? -25.950 15.859 16.916 1.00 39.31 83 ALA A C 1
ATOM 620 O O . ALA A 1 83 ? -26.516 15.054 17.692 1.00 39.31 83 ALA A O 1
#

Foldseek 3Di:
DDQAAEEEDPQLVVLLQVVCVVVVNHPVCSVVLVCVLCVVVVVCVVVDPFFRYWYDYNCSSVVNDHIDTDGDPVVVVVVVVPD

Radius of gyration: 14.99 Å; Cα contacts (8 Å, |Δi|>4): 92; chains: 1; bounding box: 38×24×34 Å